Protein AF-A0A1H7ZDY2-F1 (afdb_monomer_lite)

Radius of gyration: 12.3 Å; chains: 1; bounding box: 26×15×34 Å

Foldseek 3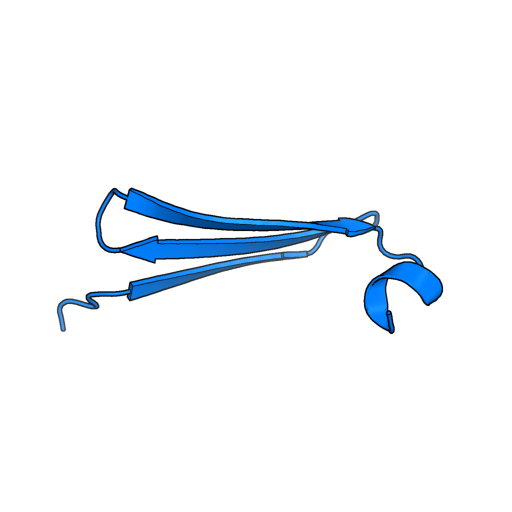Di:
DDDQKDWDWDDDPFWIWIWIDGVPRTDDIDIFTPDPVRVVD

pLDDT: mean 92.13, std 7.18, range [64.06, 97.62]

Secondary structure (DSSP, 8-state):
---SEEEEEEE-SSEEEEEEEETTEEEEEEEEES-HHHH--

Structure (mmCIF, N/CA/C/O backbone):
data_AF-A0A1H7ZDY2-F1
#
_entry.id   AF-A0A1H7ZDY2-F1
#
loop_
_atom_site.group_PDB
_atom_site.id
_atom_site.type_symbol
_atom_site.label_atom_id
_atom_site.label_alt_id
_atom_site.label_comp_id
_atom_site.label_asym_id
_atom_site.label_entity_id
_atom_site.label_seq_id
_atom_site.pdbx_PDB_ins_code
_atom_site.Cartn_x
_atom_site.Cartn_y
_atom_site.Cartn_z
_atom_site.occupancy
_atom_site.B_iso_or_equiv
_atom_site.auth_seq_id
_atom_site.auth_comp_id
_atom_site.auth_asym_id
_atom_site.auth_atom_id
_atom_site.pdbx_PDB_model_num
ATOM 1 N N . MET A 1 1 ? -9.973 9.869 19.140 1.00 64.06 1 MET A N 1
ATOM 2 C CA . MET A 1 1 ? -10.553 9.828 17.784 1.00 64.06 1 MET A CA 1
ATOM 3 C C . MET A 1 1 ? -10.713 8.374 17.417 1.00 64.06 1 MET A C 1
ATOM 5 O O . MET A 1 1 ? -9.729 7.652 17.507 1.00 64.06 1 MET A O 1
ATOM 9 N N . GLU A 1 2 ? -11.922 7.954 17.063 1.00 82.12 2 GLU A N 1
ATOM 10 C CA . GLU A 1 2 ? -12.138 6.672 16.395 1.00 82.12 2 GLU A CA 1
ATOM 11 C C . GLU A 1 2 ? -12.192 6.960 14.897 1.00 82.12 2 GLU A C 1
ATOM 13 O O . GLU A 1 2 ? -13.007 7.763 14.446 1.00 82.12 2 GLU A O 1
ATOM 18 N N . PHE A 1 3 ? -11.256 6.387 14.145 1.00 83.38 3 PHE A N 1
ATOM 19 C CA . PHE A 1 3 ? -11.263 6.481 12.692 1.00 83.38 3 PHE A CA 1
ATOM 20 C C . PHE A 1 3 ? -12.151 5.365 12.153 1.00 83.38 3 PHE A C 1
ATOM 22 O O . PHE A 1 3 ? -11.978 4.201 12.507 1.00 83.38 3 PHE A O 1
ATOM 29 N N . GLU A 1 4 ? -13.117 5.727 11.316 1.00 92.19 4 GLU A N 1
ATOM 30 C CA . GLU A 1 4 ? -14.004 4.756 10.677 1.00 92.19 4 GLU A CA 1
ATOM 31 C C . GLU A 1 4 ? -13.269 3.967 9.585 1.00 92.19 4 GLU A C 1
ATOM 33 O O . GLU A 1 4 ? -13.481 2.763 9.438 1.00 92.19 4 GLU A O 1
ATOM 38 N N . PHE A 1 5 ? -12.358 4.637 8.872 1.00 95.38 5 PHE A N 1
ATOM 39 C CA . PHE A 1 5 ? -11.582 4.077 7.773 1.00 95.38 5 PHE A CA 1
ATOM 40 C C . PHE A 1 5 ? -10.082 4.184 8.038 1.00 95.38 5 PHE A C 1
ATOM 42 O O . PHE A 1 5 ? -9.597 5.188 8.561 1.00 95.38 5 PHE A O 1
ATOM 49 N N . PHE A 1 6 ? -9.355 3.156 7.615 1.00 95.25 6 PHE A N 1
ATOM 50 C CA . PHE A 1 6 ? -7.907 3.051 7.710 1.00 95.25 6 PHE A CA 1
ATOM 51 C C . PHE A 1 6 ? -7.329 2.763 6.332 1.00 95.25 6 PHE A C 1
ATOM 53 O O . PHE A 1 6 ? -7.875 1.948 5.588 1.00 95.25 6 PHE A O 1
ATOM 60 N N . ILE A 1 7 ? -6.216 3.418 6.016 1.00 96.12 7 ILE A N 1
ATOM 61 C CA . ILE A 1 7 ? -5.426 3.133 4.821 1.00 96.12 7 ILE A CA 1
ATOM 62 C C . ILE A 1 7 ? -4.088 2.568 5.287 1.00 96.12 7 ILE A C 1
ATOM 64 O O . ILE A 1 7 ? -3.367 3.223 6.040 1.00 96.12 7 ILE A O 1
ATOM 68 N N . GLY A 1 8 ? -3.792 1.342 4.865 1.00 95.44 8 GLY A N 1
ATOM 69 C CA . GLY A 1 8 ? -2.480 0.724 4.988 1.00 95.44 8 GLY A CA 1
ATOM 70 C C . GLY A 1 8 ? -1.731 0.878 3.673 1.00 95.44 8 GLY A C 1
ATOM 71 O O . GLY A 1 8 ? -2.311 0.648 2.614 1.00 95.44 8 GLY A O 1
ATOM 72 N N . ILE A 1 9 ? -0.470 1.294 3.750 1.00 96.44 9 ILE A N 1
ATOM 73 C CA . ILE A 1 9 ? 0.444 1.337 2.610 1.00 96.44 9 ILE A CA 1
ATOM 74 C C . ILE A 1 9 ? 1.713 0.616 3.044 1.00 96.44 9 ILE A C 1
ATOM 76 O O . ILE A 1 9 ? 2.319 1.015 4.041 1.00 96.44 9 ILE A O 1
ATOM 80 N N . ASP A 1 10 ? 2.101 -0.415 2.302 1.00 96.00 10 ASP A N 1
ATOM 81 C CA . ASP A 1 10 ? 3.400 -1.065 2.439 1.00 96.00 10 ASP A CA 1
ATOM 82 C C . ASP A 1 10 ? 4.205 -0.870 1.153 1.00 96.00 10 ASP A C 1
ATOM 84 O O . ASP A 1 10 ? 3.703 -1.044 0.044 1.00 96.00 10 ASP A O 1
ATOM 88 N N . VAL A 1 11 ? 5.457 -0.444 1.305 1.00 93.50 11 VAL A N 1
ATOM 89 C CA . VAL A 1 11 ? 6.343 -0.127 0.182 1.00 93.50 11 VAL A CA 1
ATOM 90 C C . VAL A 1 11 ? 7.592 -0.974 0.310 1.00 93.50 11 VAL A C 1
ATOM 92 O O . VAL A 1 11 ? 8.419 -0.769 1.201 1.00 93.50 11 VAL A O 1
ATOM 95 N N . SER A 1 12 ? 7.758 -1.901 -0.626 1.00 93.38 12 SER A N 1
ATOM 96 C CA . SER A 1 12 ? 8.931 -2.759 -0.722 1.00 93.38 12 SER A CA 1
ATOM 97 C C . SER A 1 12 ? 9.773 -2.401 -1.951 1.00 93.38 12 SER A C 1
ATOM 99 O O . SER A 1 12 ? 9.514 -1.425 -2.653 1.00 93.38 12 SER A O 1
ATOM 101 N N . LYS A 1 13 ? 10.828 -3.180 -2.226 1.00 93.00 13 LYS A N 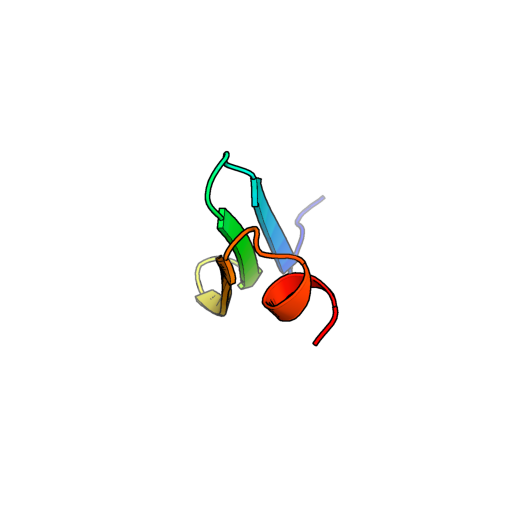1
ATOM 102 C CA . LYS A 1 13 ? 11.626 -3.001 -3.451 1.00 93.00 13 LYS A CA 1
ATOM 103 C C . LYS A 1 13 ? 10.877 -3.444 -4.705 1.00 93.00 13 LYS A C 1
ATOM 105 O O . LYS A 1 13 ? 11.083 -2.847 -5.754 1.00 93.00 13 LYS A O 1
ATOM 110 N N . SER A 1 14 ? 10.049 -4.477 -4.605 1.00 94.06 14 SER A N 1
ATOM 111 C CA . SER A 1 14 ? 9.385 -5.111 -5.747 1.00 94.06 14 SER A CA 1
ATOM 112 C C . SER A 1 14 ? 7.942 -4.668 -5.933 1.00 94.06 14 SER A C 1
ATOM 114 O O . SER A 1 14 ? 7.396 -4.873 -7.011 1.00 94.06 14 SER A O 1
ATOM 116 N N . GLU A 1 15 ? 7.333 -4.082 -4.907 1.00 96.44 15 GLU A N 1
ATOM 117 C CA . GLU A 1 15 ? 5.887 -3.923 -4.841 1.00 96.44 15 GLU A CA 1
ATOM 118 C C . GLU A 1 15 ? 5.466 -2.754 -3.944 1.00 96.44 15 GLU A C 1
ATOM 120 O O . GLU A 1 15 ? 6.112 -2.473 -2.927 1.00 96.44 15 GLU A O 1
ATOM 125 N N . LEU A 1 16 ? 4.357 -2.127 -4.323 1.00 94.50 16 LEU A N 1
ATOM 126 C CA . LEU A 1 16 ? 3.540 -1.222 -3.532 1.00 94.50 16 LEU A CA 1
ATOM 127 C C . LEU A 1 16 ? 2.206 -1.915 -3.216 1.00 94.50 16 LEU A C 1
ATOM 129 O O . LEU A 1 16 ? 1.420 -2.180 -4.125 1.00 94.50 16 LEU A O 1
ATOM 133 N N . ASP A 1 17 ? 1.937 -2.147 -1.935 1.00 96.00 17 ASP A N 1
ATOM 134 C CA . ASP A 1 17 ? 0.672 -2.696 -1.444 1.00 96.00 17 ASP A CA 1
ATOM 135 C C . ASP A 1 17 ? -0.155 -1.577 -0.791 1.00 96.00 17 ASP A C 1
ATOM 137 O O . ASP A 1 17 ? 0.338 -0.800 0.034 1.00 96.00 17 ASP A O 1
ATOM 141 N N . ILE A 1 18 ? -1.424 -1.472 -1.186 1.00 96.31 18 ILE A N 1
ATOM 142 C CA . ILE A 1 18 ? -2.386 -0.521 -0.641 1.00 96.31 18 ILE A CA 1
ATOM 143 C C . ILE A 1 18 ? -3.647 -1.261 -0.201 1.00 96.31 18 ILE A C 1
ATOM 145 O O . ILE A 1 18 ? -4.325 -1.903 -1.006 1.00 96.31 18 ILE A O 1
ATOM 149 N N . ALA A 1 19 ? -4.049 -1.055 1.052 1.00 97.62 19 ALA A N 1
ATOM 150 C CA . ALA A 1 19 ? -5.288 -1.587 1.602 1.00 97.62 19 ALA A CA 1
ATOM 151 C C . ALA A 1 19 ? -6.161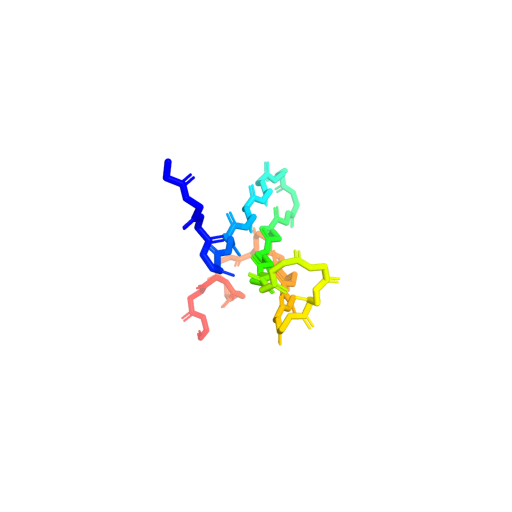 -0.493 2.228 1.00 97.62 19 ALA A C 1
ATOM 153 O O . ALA A 1 19 ? -5.673 0.386 2.937 1.00 97.62 19 ALA A O 1
ATOM 154 N N . VAL A 1 20 ? -7.477 -0.583 2.027 1.00 97.56 20 VAL A N 1
ATOM 155 C CA . VAL A 1 20 ? -8.481 0.229 2.730 1.0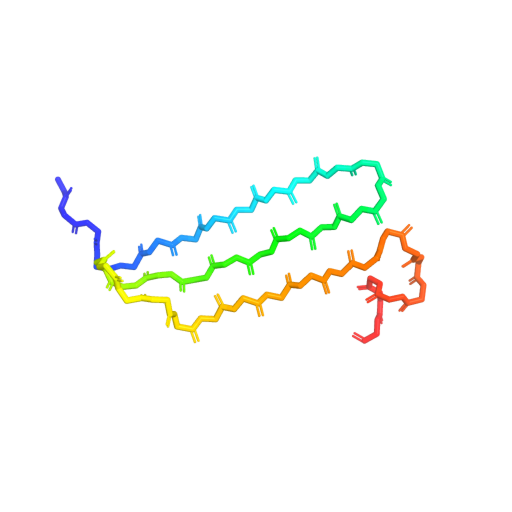0 97.56 20 VAL A CA 1
ATOM 156 C C . VAL A 1 20 ? -9.304 -0.684 3.624 1.00 97.56 20 VAL A C 1
ATOM 158 O O . VAL A 1 20 ? -9.876 -1.671 3.156 1.00 97.56 20 VAL A O 1
ATOM 161 N N . GLN A 1 21 ? -9.406 -0.343 4.903 1.00 97.19 21 GLN A N 1
ATOM 162 C CA . GLN A 1 21 ? -10.206 -1.071 5.883 1.00 97.19 21 GLN A CA 1
ATOM 163 C C . GLN A 1 21 ? -11.238 -0.158 6.545 1.00 97.19 21 GLN A C 1
ATOM 165 O O . GLN A 1 21 ? -10.983 1.024 6.753 1.00 97.19 21 GLN A O 1
ATOM 170 N N . GLN A 1 22 ? -12.389 -0.720 6.914 1.00 96.00 22 GLN A N 1
ATOM 171 C CA . GLN A 1 22 ? -13.388 -0.092 7.782 1.00 96.00 22 GLN A CA 1
ATOM 172 C C . GLN A 1 22 ? -13.585 -0.976 9.014 1.00 96.00 22 GLN A C 1
ATOM 174 O O . GLN A 1 22 ? -14.159 -2.069 8.933 1.00 96.00 22 GLN A O 1
ATOM 179 N N . GLY A 1 23 ? -13.051 -0.551 10.159 1.00 90.50 23 GLY A N 1
ATOM 180 C CA . GLY A 1 23 ? -12.950 -1.405 11.344 1.00 90.50 23 GLY A CA 1
ATOM 181 C C . GLY A 1 23 ? -12.172 -2.696 11.054 1.00 90.50 23 GLY A C 1
ATOM 182 O O . GLY A 1 23 ? -10.970 -2.658 10.836 1.00 90.50 23 GLY A O 1
ATOM 183 N N . ARG A 1 24 ? -12.855 -3.851 11.048 1.00 90.00 24 ARG A N 1
ATOM 184 C CA . ARG A 1 24 ? -12.256 -5.170 10.731 1.00 90.00 24 ARG A CA 1
ATOM 185 C C . ARG A 1 24 ? -12.514 -5.640 9.297 1.00 90.00 24 ARG A C 1
ATOM 187 O O . ARG A 1 24 ? -12.157 -6.762 8.947 1.00 90.00 24 ARG A O 1
ATOM 194 N N . ARG A 1 25 ? -13.199 -4.834 8.486 1.00 95.38 25 ARG A N 1
ATOM 195 C CA . ARG A 1 25 ? -13.587 -5.194 7.122 1.00 95.38 25 ARG A CA 1
ATOM 196 C C . ARG A 1 25 ? -12.569 -4.645 6.130 1.00 95.38 25 ARG A C 1
ATOM 198 O O . ARG A 1 25 ? -12.408 -3.433 6.044 1.00 95.38 25 ARG A O 1
ATOM 205 N N . LEU A 1 26 ? -11.951 -5.522 5.343 1.00 96.50 26 LEU A N 1
ATOM 206 C CA . LEU A 1 26 ? -11.159 -5.132 4.177 1.00 96.50 26 LEU A CA 1
ATOM 207 C C . LEU A 1 26 ? -12.106 -4.707 3.047 1.00 96.50 26 LEU A C 1
ATOM 209 O O . LEU A 1 26 ? -12.991 -5.470 2.656 1.00 96.50 26 LEU A O 1
ATOM 213 N N . LEU A 1 27 ? -11.963 -3.470 2.577 1.00 97.44 27 LEU A N 1
ATOM 214 C CA . LEU A 1 27 ? -12.785 -2.891 1.511 1.00 97.44 27 LEU A CA 1
ATOM 215 C C . LEU A 1 27 ? -12.069 -2.902 0.165 1.00 97.44 27 LEU A C 1
ATOM 217 O O . LEU A 1 27 ? -12.705 -3.088 -0.868 1.00 97.44 27 LEU A O 1
ATOM 221 N N . PHE A 1 28 ? -10.758 -2.688 0.190 1.00 97.00 28 PHE A N 1
ATOM 222 C CA . PHE A 1 28 ? -9.914 -2.637 -0.991 1.00 97.00 28 PHE A CA 1
ATOM 223 C C . PHE A 1 28 ? -8.530 -3.156 -0.632 1.00 97.00 28 PHE A C 1
ATOM 225 O O . PHE A 1 28 ? -8.040 -2.889 0.465 1.00 97.00 28 PHE A O 1
ATOM 232 N N . HIS A 1 29 ? -7.923 -3.880 -1.561 1.00 97.31 29 HIS A N 1
ATOM 233 C CA . HIS A 1 29 ? -6.540 -4.324 -1.497 1.00 97.31 29 HIS A CA 1
ATOM 234 C C . HIS A 1 29 ? -6.011 -4.373 -2.925 1.00 97.31 29 HIS A C 1
ATOM 236 O O . HIS A 1 29 ? -6.690 -4.904 -3.810 1.00 97.31 29 HIS A O 1
ATOM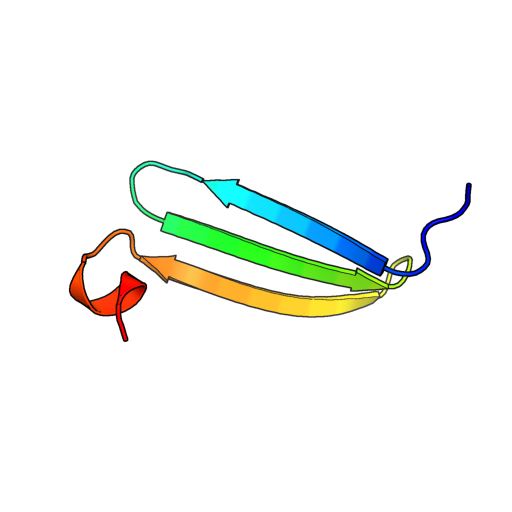 242 N N . LYS A 1 30 ? -4.863 -3.745 -3.160 1.00 95.62 30 LYS A N 1
ATOM 243 C CA . LYS A 1 30 ? -4.201 -3.741 -4.458 1.00 95.62 30 LYS A CA 1
ATOM 244 C C . LYS A 1 30 ? -2.699 -3.794 -4.262 1.00 95.62 30 LYS A C 1
ATOM 246 O O . LYS A 1 30 ? -2.122 -2.918 -3.629 1.00 95.62 30 LYS A O 1
ATOM 251 N N . GLU A 1 31 ? -2.119 -4.780 -4.917 1.00 96.44 31 GLU A N 1
ATOM 252 C CA . GLU A 1 31 ? -0.688 -4.963 -5.084 1.00 96.44 31 GLU A CA 1
ATOM 253 C C . GLU A 1 31 ? -0.299 -4.393 -6.451 1.00 96.44 31 GLU A C 1
ATOM 255 O O . GLU A 1 31 ? -0.971 -4.632 -7.462 1.00 96.44 31 GLU A O 1
ATOM 26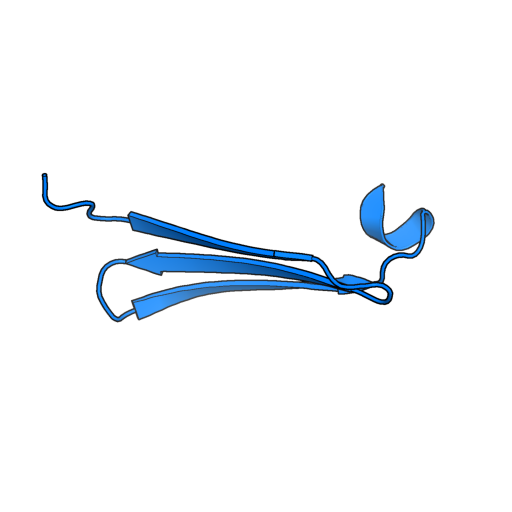0 N N . ILE A 1 32 ? 0.747 -3.576 -6.483 1.00 95.12 32 ILE A N 1
ATOM 261 C CA . ILE A 1 32 ? 1.268 -2.942 -7.694 1.00 95.12 32 ILE A CA 1
ATOM 262 C C . ILE A 1 32 ? 2.745 -3.287 -7.775 1.00 95.12 32 ILE A C 1
ATOM 264 O O . ILE A 1 32 ? 3.514 -2.924 -6.887 1.00 95.12 32 ILE A O 1
ATOM 268 N N . CYS A 1 33 ? 3.160 -3.964 -8.844 1.00 96.00 33 CYS A N 1
ATOM 269 C CA . CYS A 1 33 ? 4.579 -4.169 -9.104 1.00 96.00 33 CYS A CA 1
ATOM 270 C C . CYS A 1 33 ? 5.287 -2.815 -9.213 1.00 96.00 33 CYS A C 1
ATOM 272 O O . CYS A 1 33 ? 4.777 -1.881 -9.831 1.00 96.00 33 CYS A O 1
ATOM 274 N N . ASN A 1 34 ? 6.502 -2.722 -8.674 1.00 90.44 34 ASN A N 1
ATOM 275 C CA . ASN A 1 34 ? 7.345 -1.533 -8.806 1.00 90.44 34 ASN A CA 1
ATOM 276 C C . ASN A 1 34 ? 7.982 -1.428 -10.202 1.00 90.44 34 ASN A C 1
ATOM 278 O O . ASN A 1 34 ? 9.177 -1.160 -10.344 1.00 90.44 34 ASN A O 1
ATOM 282 N N . ASP A 1 35 ? 7.179 -1.651 -11.236 1.00 92.00 35 ASP A N 1
ATOM 283 C CA . ASP A 1 35 ? 7.511 -1.361 -12.617 1.00 92.00 35 ASP A CA 1
ATOM 284 C C . ASP A 1 35 ? 6.878 -0.014 -13.009 1.00 92.00 35 ASP A C 1
ATOM 286 O O . ASP A 1 35 ? 5.711 0.241 -12.695 1.00 92.00 35 ASP A O 1
ATOM 290 N N . PRO A 1 36 ? 7.610 0.884 -13.693 1.00 89.56 36 PRO A N 1
ATOM 291 C CA . PRO A 1 36 ? 7.061 2.162 -14.132 1.00 89.56 36 PRO A CA 1
ATOM 292 C C . PRO A 1 36 ? 5.787 2.044 -14.975 1.00 89.56 36 PRO A C 1
ATOM 294 O O . PRO A 1 36 ? 4.984 2.975 -14.963 1.00 89.56 36 PRO A O 1
ATOM 297 N N . HIS A 1 37 ? 5.597 0.951 -15.716 1.00 92.25 37 HIS A N 1
ATOM 298 C CA . HIS A 1 37 ? 4.367 0.710 -16.459 1.00 92.25 37 HIS A CA 1
ATOM 299 C C . HIS A 1 37 ? 3.181 0.507 -15.514 1.00 92.25 37 HIS A C 1
ATOM 301 O O . HIS A 1 37 ? 2.164 1.172 -15.677 1.00 92.25 37 HIS A O 1
ATOM 307 N N . ASP A 1 38 ? 3.343 -0.336 -14.495 1.00 88.56 38 ASP A N 1
ATOM 308 C CA . ASP A 1 38 ? 2.283 -0.693 -13.549 1.00 88.56 38 ASP A CA 1
ATOM 309 C C . ASP A 1 38 ? 1.930 0.460 -12.595 1.00 88.56 38 ASP A C 1
ATOM 311 O O . ASP A 1 38 ? 0.771 0.621 -12.209 1.00 88.56 38 ASP A O 1
ATOM 315 N N . ILE A 1 39 ? 2.911 1.300 -12.248 1.00 82.31 39 ILE A N 1
ATOM 316 C CA . ILE A 1 39 ? 2.705 2.482 -11.394 1.00 82.31 39 ILE A CA 1
ATOM 317 C C . ILE A 1 39 ? 1.955 3.602 -12.133 1.00 82.31 39 ILE A C 1
ATOM 319 O O . ILE A 1 39 ? 1.177 4.325 -11.512 1.00 82.31 39 ILE A O 1
ATOM 323 N N . ASN A 1 40 ? 2.199 3.778 -13.437 1.00 84.56 40 ASN A N 1
ATOM 324 C CA . ASN A 1 40 ? 1.645 4.891 -14.223 1.00 84.56 40 ASN A CA 1
ATOM 325 C C . ASN A 1 40 ? 0.419 4.506 -15.079 1.00 84.56 40 ASN A C 1
ATOM 327 O O . ASN A 1 40 ? -0.001 5.320 -15.907 1.00 84.56 40 ASN A O 1
ATOM 331 N N . ALA A 1 41 ? -0.106 3.285 -14.925 1.00 68.56 41 ALA A N 1
ATOM 332 C CA . ALA A 1 41 ? -1.241 2.749 -15.683 1.00 68.56 41 ALA A CA 1
ATOM 333 C C . ALA A 1 41 ? -2.602 3.359 -15.302 1.00 68.56 41 ALA A C 1
ATOM 335 O O . ALA A 1 41 ? -2.821 3.685 -14.112 1.00 68.56 41 ALA A O 1
#

Sequence (41 aa):
MEFEFFIGIDVSKSELDIAVQQGRRLLFHKEICNDPHDINA

Organism: NCBI:txid551995